Protein AF-A0A8J1J1Z3-F1 (afdb_monomer)

Radius of gyration: 20.82 Å; Cα contacts (8 Å, |Δi|>4): 151; chains: 1; bounding box: 50×27×68 Å

Secondary structure (DSSP, 8-state):
--TTS-HHHHHHHHHHHHHHHHHHHHTSS---HHHHHHHHHHHHHHHHHHHHHHHHHHHHHHHHHH-S----THHHHHHHHHHHHHHHHHHHHHHHHHHHHHHH---EEEEE-SSSTT--EEEEE-S-HHHHHHHHHHHHHHHHHHHHHHHHHHHHHHHHHHTT--

Organism: Xenopus tropicalis (NCBI:txid8364)

Nearest PDB structures (foldseek):
  9avl-assembly1_R  TM=9.120E-01  e=3.277E-11  Homo sapiens
  9asb-assembly1_R  TM=8.723E-01  e=1.586E-11  Homo sapiens
  9axf-assembly1_R  TM=8.781E-01  e=2.217E-11  Homo sapiens
  9ayf-assembly1_R  TM=9.102E-01  e=1.058E-10  Homo sapiens
  8szh-assembly1_A  TM=8.989E-01  e=1.250E-10  Homo sapiens

Mean predicted aligned error: 10.25 Å

Sequence (166 aa):
IVRANNRSLSFLLLVSIKLSFLSVFLFLGRPVDITCMLRIITFGITFSIAVSSLLAKTIMVCVAFKATKPGSSWRKWLGVKLSNSVVLFCSSIQIIICMTWLAISPPFQELDIHTSPGTIIIQCNEGSAIGFYSVIGYMGLLAAVSFVLAFLARSLPDSFNEAKYI

Foldseek 3Di:
DPPPDDPVLVVLLVVLVVLLVVLVVLVVDFDALVSLLCNLLSNLLSLQLNLLSLQLVLVLLVCVLPPPDPDDPVSVVCSVVSSVVSSCVSSVVLVVLSVVQCVPFQKGWDFDCPPDPPDTDIDIGRRDPVSSVVSVVSSVVSNVSSVVSVVVSVVSVVVVVVVVVD

InterPro domains:
  IPR000068 GPCR, family 3, extracellular calcium-sensing receptor-related [PTHR24061] (1-166)
  IPR004073 GPCR, family 3, vomeronasal receptor, type 2 [PR01535] (18-27)
  IPR004073 GPCR, family 3, vomeronasal receptor, type 2 [PR01535] (108-123)
  IPR004073 GPCR, family 3, vomeronasal receptor, type 2 [PR01535] (125-136)
  IPR017978 GPCR family 3, C-terminal [PF00003] (1-166)
  IPR017978 GPCR family 3, C-terminal [PS50259] (1-166)

pLDDT: mean 75.41, std 13.87, range [29.72, 94.56]

Structure (mmCIF, N/CA/C/O backbone):
data_AF-A0A8J1J1Z3-F1
#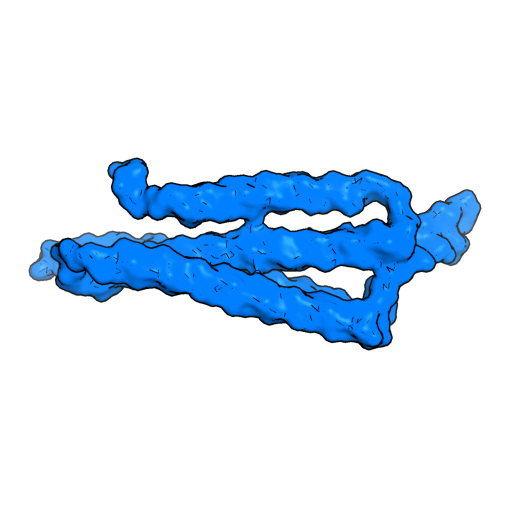
_entry.id   AF-A0A8J1J1Z3-F1
#
loop_
_atom_site.group_PDB
_atom_site.id
_atom_site.type_symbol
_atom_site.label_atom_id
_atom_site.label_alt_id
_atom_site.label_comp_id
_atom_site.label_asym_id
_atom_site.label_entity_id
_atom_site.label_seq_id
_atom_site.pdbx_PDB_ins_code
_atom_site.Cartn_x
_atom_site.Cartn_y
_atom_site.Cartn_z
_atom_site.occupancy
_atom_site.B_iso_or_equiv
_atom_site.auth_seq_id
_atom_site.auth_comp_id
_atom_site.auth_asym_id
_atom_site.auth_atom_id
_atom_site.pdbx_PDB_model_num
ATOM 1 N N . ILE A 1 1 ? -15.969 14.150 23.117 1.00 41.00 1 ILE A N 1
ATOM 2 C CA . ILE A 1 1 ? -15.695 13.384 21.870 1.00 41.00 1 ILE A CA 1
ATOM 3 C C . ILE A 1 1 ? -14.203 13.372 21.458 1.00 41.00 1 ILE A C 1
ATOM 5 O O . ILE A 1 1 ? -13.787 12.427 20.806 1.00 41.00 1 ILE A O 1
ATOM 9 N N . VAL A 1 2 ? -13.343 14.301 21.919 1.00 29.72 2 VAL A N 1
ATOM 10 C CA . VAL A 1 2 ? -11.908 14.373 21.514 1.00 29.72 2 VAL A CA 1
ATOM 11 C C . VAL A 1 2 ? -10.918 13.632 22.452 1.00 29.72 2 VAL A C 1
ATOM 13 O O . VAL A 1 2 ? -9.737 13.517 22.152 1.00 29.72 2 VAL A O 1
ATOM 16 N N . ARG A 1 3 ? -11.357 13.057 23.583 1.00 35.38 3 ARG A N 1
ATOM 17 C CA . ARG A 1 3 ? -10.440 12.576 24.648 1.00 35.38 3 ARG A CA 1
ATOM 18 C C . ARG A 1 3 ? -10.062 11.081 24.606 1.00 35.38 3 ARG A C 1
ATOM 20 O O . ARG A 1 3 ? -9.394 10.607 25.518 1.00 35.38 3 ARG A O 1
ATOM 27 N N . ALA A 1 4 ? -10.468 10.340 23.571 1.00 47.44 4 ALA A N 1
ATOM 28 C CA . ALA A 1 4 ? -10.304 8.878 23.498 1.00 47.44 4 ALA A CA 1
ATOM 29 C C . ALA A 1 4 ? -9.526 8.366 22.268 1.00 47.44 4 ALA A C 1
ATOM 31 O O . ALA A 1 4 ? -9.478 7.160 22.043 1.00 47.44 4 ALA A O 1
ATOM 32 N N . ASN A 1 5 ? -8.919 9.245 21.463 1.00 50.50 5 ASN A N 1
ATOM 33 C CA . ASN A 1 5 ? -8.173 8.816 20.279 1.00 50.50 5 ASN A CA 1
ATOM 34 C C . ASN A 1 5 ? -6.689 8.609 20.639 1.00 50.50 5 ASN A C 1
ATOM 36 O O . ASN A 1 5 ? -6.009 9.535 21.079 1.00 50.50 5 ASN A O 1
ATOM 40 N N . ASN A 1 6 ? -6.202 7.374 20.510 1.00 62.28 6 ASN A N 1
ATOM 41 C CA . ASN A 1 6 ? -4.845 6.968 20.885 1.00 62.28 6 ASN A CA 1
ATOM 42 C C . ASN A 1 6 ? -3.810 7.785 20.080 1.00 62.28 6 ASN A C 1
ATOM 44 O O . ASN A 1 6 ? -3.803 7.720 18.851 1.00 62.28 6 ASN A O 1
ATOM 48 N N . ARG A 1 7 ? -2.936 8.558 20.749 1.00 62.31 7 ARG A N 1
ATOM 49 C CA . ARG A 1 7 ? -1.987 9.508 20.115 1.00 62.31 7 ARG A CA 1
ATOM 50 C C . ARG A 1 7 ? -1.137 8.861 19.011 1.00 62.31 7 ARG A C 1
ATOM 52 O O . ARG A 1 7 ? -0.900 9.488 17.985 1.00 62.31 7 ARG A O 1
ATOM 59 N N . SER A 1 8 ? -0.751 7.599 19.201 1.00 58.72 8 SER A N 1
ATOM 60 C CA . SER A 1 8 ? 0.030 6.808 18.240 1.00 58.72 8 SER A CA 1
ATOM 61 C C . SER A 1 8 ? -0.728 6.511 16.937 1.00 58.72 8 SER A C 1
ATOM 63 O O . SER A 1 8 ? -0.153 6.644 15.862 1.00 58.72 8 SER A O 1
ATOM 65 N N . LEU A 1 9 ? -2.033 6.221 16.997 1.00 60.22 9 LEU A N 1
ATOM 66 C CA . LEU A 1 9 ? -2.842 5.976 15.795 1.00 60.22 9 LEU A CA 1
ATOM 67 C C . LEU A 1 9 ? -3.153 7.248 15.020 1.00 60.22 9 LEU A C 1
ATOM 69 O O . LEU A 1 9 ? -3.113 7.237 13.795 1.00 60.22 9 LEU A O 1
ATOM 73 N N . SER A 1 10 ? -3.459 8.344 15.718 1.00 68.50 10 SER A N 1
ATOM 74 C CA . SER A 1 10 ? -3.627 9.644 15.059 1.00 68.50 10 SER A CA 1
ATOM 75 C C . SER A 1 10 ? -2.349 10.052 14.334 1.00 68.50 10 SER A C 1
ATOM 77 O O . SER A 1 10 ? -2.415 10.561 13.221 1.00 68.50 10 SER A O 1
ATOM 79 N N . PHE A 1 11 ? -1.193 9.790 14.948 1.00 66.69 11 PHE A N 1
ATOM 80 C CA . PHE A 1 11 ? 0.103 10.045 14.338 1.00 66.69 11 PHE A CA 1
ATOM 81 C C . PHE A 1 11 ? 0.340 9.156 13.109 1.00 66.69 11 PHE A C 1
ATOM 83 O O . PHE A 1 11 ? 0.663 9.685 12.053 1.00 66.69 11 PHE A O 1
ATOM 90 N N . LEU A 1 12 ? 0.087 7.845 13.201 1.00 62.41 12 LEU A N 1
ATOM 91 C CA . LEU A 1 12 ? 0.182 6.917 12.063 1.00 62.41 12 LEU A CA 1
ATOM 92 C C . LEU A 1 12 ? -0.731 7.317 10.896 1.00 62.41 12 LEU A C 1
ATOM 94 O O . LEU A 1 12 ? -0.300 7.290 9.747 1.00 62.41 12 LEU A O 1
ATOM 98 N N . LEU A 1 13 ? -1.964 7.742 11.179 1.00 65.44 13 LEU A N 1
ATOM 99 C CA . LEU A 1 13 ? -2.899 8.249 10.171 1.00 65.44 13 LEU A CA 1
ATOM 100 C C . LEU A 1 13 ? -2.391 9.527 9.499 1.00 65.44 13 LEU A C 1
ATOM 102 O O . LEU A 1 13 ? -2.409 9.623 8.277 1.00 65.44 13 LEU A O 1
ATOM 106 N N . LEU A 1 14 ? -1.924 10.499 10.284 1.00 70.44 14 LEU A N 1
ATOM 107 C CA . LEU A 1 14 ? -1.377 11.751 9.755 1.00 70.44 14 LEU A CA 1
ATOM 108 C C . LEU A 1 14 ? -0.134 11.499 8.896 1.00 70.44 14 LEU A C 1
ATOM 110 O O . LEU A 1 14 ? -0.016 12.068 7.813 1.00 70.44 14 LEU A O 1
ATOM 114 N N . VAL A 1 15 ? 0.756 10.617 9.351 1.00 67.56 15 VAL A N 1
ATOM 115 C CA . VAL A 1 15 ? 1.945 10.187 8.606 1.00 67.56 15 VAL A CA 1
ATOM 116 C C . VAL A 1 15 ? 1.543 9.496 7.306 1.00 67.56 15 VAL A C 1
ATOM 118 O O . VAL A 1 15 ? 2.068 9.844 6.254 1.00 67.56 15 VAL A O 1
ATOM 121 N N . SER A 1 16 ? 0.554 8.603 7.350 1.00 65.69 16 SER A N 1
ATOM 122 C CA . SER A 1 16 ? 0.028 7.916 6.167 1.00 65.69 16 SER A CA 1
ATOM 123 C C . SER A 1 16 ? -0.539 8.893 5.136 1.00 65.69 16 SER A C 1
ATOM 125 O O . SER A 1 16 ? -0.193 8.808 3.966 1.00 65.69 16 SER A O 1
ATOM 127 N N . ILE A 1 17 ? -1.339 9.876 5.563 1.00 70.56 17 ILE A N 1
ATOM 128 C CA . ILE A 1 17 ? -1.899 10.909 4.675 1.00 70.56 17 ILE A CA 1
ATOM 129 C C . ILE A 1 17 ? -0.786 11.759 4.047 1.00 70.56 17 ILE A C 1
ATOM 131 O O . ILE A 1 17 ? -0.831 12.065 2.855 1.00 70.56 17 ILE A O 1
ATOM 135 N N . LYS A 1 18 ? 0.231 12.137 4.831 1.00 72.31 18 LYS A N 1
ATOM 136 C CA . LYS A 1 18 ? 1.386 12.891 4.324 1.00 72.31 18 LYS A CA 1
ATOM 137 C C . LYS A 1 18 ? 2.198 12.078 3.315 1.00 72.31 18 LYS A C 1
ATOM 139 O O . LYS A 1 18 ? 2.569 12.626 2.282 1.00 72.31 18 LYS A O 1
ATOM 144 N N . LEU A 1 19 ? 2.422 10.791 3.577 1.00 65.81 19 LEU A N 1
ATOM 145 C CA . LEU A 1 19 ? 3.090 9.874 2.651 1.00 65.81 19 LEU A CA 1
ATOM 146 C C . LEU A 1 19 ? 2.266 9.656 1.376 1.00 65.81 19 LEU A C 1
ATOM 148 O O . LEU A 1 19 ? 2.835 9.690 0.291 1.00 65.81 19 LEU A O 1
ATOM 152 N N . SER A 1 20 ? 0.939 9.513 1.470 1.00 70.38 20 SER A N 1
ATOM 153 C CA . SER A 1 20 ? 0.057 9.444 0.296 1.00 70.38 20 SER A CA 1
ATOM 154 C C . SER A 1 20 ? 0.193 10.692 -0.574 1.00 70.38 20 SER A C 1
ATOM 156 O O . SER A 1 20 ? 0.337 10.575 -1.787 1.00 70.38 20 SER A O 1
ATOM 158 N N . PHE A 1 21 ? 0.226 11.881 0.032 1.00 73.06 21 PHE A N 1
ATOM 159 C CA . PHE A 1 21 ? 0.444 13.124 -0.708 1.00 73.06 21 PHE A CA 1
ATOM 160 C C . PHE A 1 21 ? 1.840 13.174 -1.348 1.00 73.06 21 PHE A C 1
ATOM 162 O O . PHE A 1 21 ? 1.977 13.543 -2.510 1.00 73.06 21 PHE A O 1
ATOM 169 N N . LEU A 1 22 ? 2.871 12.732 -0.621 1.00 68.31 22 LEU A N 1
ATOM 170 C CA . LEU A 1 22 ? 4.243 12.660 -1.123 1.00 68.31 22 LEU A CA 1
ATOM 171 C C . LEU A 1 22 ? 4.396 11.643 -2.269 1.00 68.31 22 LEU A C 1
ATOM 173 O O . LEU A 1 22 ? 5.182 11.865 -3.184 1.00 68.31 22 LEU A O 1
ATOM 177 N N . SER A 1 23 ? 3.611 10.562 -2.262 1.00 67.25 23 SER A N 1
ATOM 178 C CA . SER A 1 23 ? 3.650 9.527 -3.302 1.00 67.25 23 SER A CA 1
ATOM 179 C C . SER A 1 23 ? 3.263 10.060 -4.684 1.00 67.25 23 SER A C 1
ATOM 181 O O . SER A 1 23 ? 3.829 9.617 -5.677 1.00 67.25 23 SER A O 1
ATOM 183 N N . VAL A 1 24 ? 2.397 11.081 -4.758 1.00 72.25 24 VAL A N 1
ATOM 184 C CA . VAL A 1 24 ? 2.036 11.752 -6.019 1.00 72.25 24 VAL A CA 1
ATOM 185 C C . VAL A 1 24 ? 3.254 12.442 -6.643 1.00 72.25 24 VAL A C 1
ATOM 187 O O . VAL A 1 24 ? 3.415 12.425 -7.861 1.00 72.25 24 VAL A O 1
ATOM 190 N N . PHE A 1 25 ? 4.166 12.979 -5.826 1.00 69.00 25 PHE A N 1
ATOM 191 C CA . PHE A 1 25 ? 5.398 13.602 -6.321 1.00 69.00 25 PHE A CA 1
ATOM 192 C C . PHE A 1 25 ? 6.366 12.600 -6.945 1.00 69.00 25 PHE A C 1
ATOM 194 O O . PHE A 1 25 ? 7.115 12.977 -7.839 1.00 69.00 25 PHE A O 1
ATOM 201 N N . LEU A 1 26 ? 6.322 11.320 -6.560 1.00 64.88 26 LEU A N 1
ATOM 202 C CA . LEU A 1 26 ? 7.152 10.297 -7.205 1.00 64.88 26 LEU A CA 1
ATOM 203 C C . LEU A 1 26 ? 6.750 10.071 -8.665 1.00 64.88 26 LEU A C 1
ATOM 205 O O . LEU A 1 26 ? 7.608 9.703 -9.465 1.00 64.88 26 LEU A O 1
ATOM 209 N N . PHE A 1 27 ? 5.491 10.336 -9.030 1.00 65.44 27 PHE A N 1
ATOM 210 C CA . PHE A 1 27 ? 5.003 10.276 -10.411 1.00 65.44 27 PHE A CA 1
ATOM 211 C C . PHE A 1 27 ? 5.413 11.499 -11.257 1.00 65.44 27 PHE A C 1
ATOM 213 O O . PHE A 1 27 ? 5.401 11.421 -12.485 1.00 65.44 27 PHE A O 1
ATOM 220 N N . LEU A 1 28 ? 5.836 12.600 -10.627 1.00 66.31 28 LEU A N 1
ATOM 221 C CA . LEU A 1 28 ? 6.281 13.834 -11.282 1.00 66.31 28 LEU A CA 1
ATOM 222 C C . LEU A 1 28 ? 7.794 13.769 -11.567 1.00 66.31 28 LEU A C 1
ATOM 224 O O . LEU A 1 28 ? 8.619 14.094 -10.720 1.00 66.31 28 LEU A O 1
ATOM 228 N N . GLY A 1 29 ? 8.180 13.322 -12.765 1.00 70.06 29 GLY A N 1
ATOM 229 C CA . GLY A 1 29 ? 9.585 13.274 -13.202 1.00 70.06 29 GLY A CA 1
ATOM 230 C C . GLY A 1 29 ? 9.812 12.373 -14.418 1.00 70.06 29 GLY A C 1
ATOM 231 O O . GLY A 1 29 ? 8.916 11.603 -14.777 1.00 70.06 29 GLY A O 1
ATOM 232 N N . ARG A 1 30 ? 11.000 12.451 -15.045 1.00 73.06 30 ARG A N 1
ATOM 233 C CA . ARG A 1 30 ? 11.363 11.542 -16.149 1.00 73.06 30 ARG A CA 1
ATOM 234 C C . ARG A 1 30 ? 11.461 10.098 -15.632 1.00 73.06 30 ARG A C 1
ATOM 236 O O . ARG A 1 30 ? 12.174 9.880 -14.652 1.00 73.06 30 ARG A O 1
ATOM 243 N N . PRO A 1 31 ? 10.788 9.133 -16.278 1.00 74.81 31 PRO A N 1
ATOM 244 C CA . PRO A 1 31 ? 10.905 7.728 -15.921 1.00 74.81 31 PRO A CA 1
ATOM 245 C C . PRO A 1 31 ? 12.282 7.192 -16.330 1.00 74.81 31 PRO A C 1
ATOM 247 O O . PRO A 1 31 ? 12.638 7.193 -17.503 1.00 74.81 31 PRO A O 1
ATOM 250 N N . VAL A 1 32 ? 13.042 6.769 -15.326 1.00 76.69 32 VAL A N 1
ATOM 251 C CA . VAL A 1 32 ? 14.242 5.921 -15.404 1.00 76.69 32 VAL A CA 1
ATOM 252 C C . VAL A 1 32 ? 13.984 4.598 -14.681 1.00 76.69 32 VAL A C 1
ATOM 254 O O . VAL A 1 32 ? 13.138 4.573 -13.783 1.00 76.69 32 VAL A O 1
ATOM 257 N N . ASP A 1 33 ? 14.724 3.531 -14.990 1.00 74.31 33 ASP A N 1
ATOM 258 C CA . ASP A 1 33 ? 14.514 2.178 -14.427 1.00 74.31 33 ASP A CA 1
ATOM 259 C C . ASP A 1 33 ? 14.284 2.177 -12.906 1.00 74.31 33 ASP A C 1
ATOM 261 O O . ASP A 1 33 ? 13.293 1.652 -12.396 1.00 74.31 33 ASP A O 1
ATOM 265 N N . ILE A 1 34 ? 15.149 2.876 -12.166 1.00 75.94 34 ILE A N 1
ATOM 266 C CA . ILE A 1 34 ? 15.070 2.976 -10.702 1.00 75.94 34 ILE A CA 1
ATOM 267 C C . ILE A 1 34 ? 13.779 3.683 -10.262 1.00 75.94 34 ILE A C 1
ATOM 269 O O . ILE A 1 34 ? 13.122 3.264 -9.309 1.00 75.94 34 ILE A O 1
ATOM 273 N N . THR A 1 35 ? 13.377 4.751 -10.955 1.00 78.88 35 THR A N 1
ATOM 274 C CA . THR A 1 35 ? 12.134 5.468 -10.629 1.00 78.88 35 THR A CA 1
ATOM 275 C C . THR A 1 35 ? 10.891 4.659 -10.984 1.00 78.88 35 THR A C 1
ATOM 277 O O . THR A 1 35 ? 9.900 4.762 -10.264 1.00 78.88 35 THR A O 1
ATOM 280 N N . CYS A 1 36 ? 10.941 3.820 -12.025 1.00 80.50 36 CYS A N 1
ATOM 281 C CA . CYS A 1 36 ? 9.855 2.907 -12.378 1.00 80.50 36 CYS A CA 1
ATOM 282 C C . CYS A 1 36 ? 9.593 1.904 -11.250 1.00 80.50 36 CYS A C 1
ATOM 284 O O . CYS A 1 36 ? 8.450 1.755 -10.812 1.00 80.50 36 CYS A O 1
ATOM 286 N N . MET A 1 37 ? 10.656 1.309 -10.698 1.00 79.44 37 MET A N 1
ATOM 287 C CA . MET A 1 37 ? 10.555 0.428 -9.530 1.00 79.44 37 MET A CA 1
ATOM 288 C C . MET A 1 37 ? 10.041 1.180 -8.297 1.00 79.44 37 MET A C 1
ATOM 290 O O . MET A 1 37 ? 9.059 0.775 -7.671 1.00 79.44 37 MET A O 1
ATOM 294 N N . LEU A 1 38 ? 10.669 2.310 -7.955 1.00 78.88 38 LEU A N 1
ATOM 295 C CA . LEU A 1 38 ? 10.352 3.045 -6.729 1.00 78.88 38 LEU A CA 1
ATOM 296 C C . LEU A 1 38 ? 8.918 3.580 -6.703 1.00 78.88 38 LEU A C 1
ATOM 298 O O . LEU A 1 38 ? 8.308 3.570 -5.634 1.00 78.88 38 LEU A O 1
ATOM 302 N N . ARG A 1 39 ? 8.364 4.022 -7.838 1.00 80.88 39 ARG A N 1
ATOM 303 C CA . ARG A 1 39 ? 6.995 4.562 -7.916 1.00 80.88 39 ARG A CA 1
ATOM 304 C C . ARG A 1 39 ? 5.963 3.559 -7.420 1.00 80.88 39 ARG A C 1
ATOM 306 O O . ARG A 1 39 ? 5.211 3.859 -6.494 1.00 80.88 39 ARG A O 1
ATOM 313 N N . ILE A 1 40 ? 5.953 2.366 -8.008 1.00 76.69 40 ILE A N 1
ATOM 314 C CA . ILE A 1 40 ? 4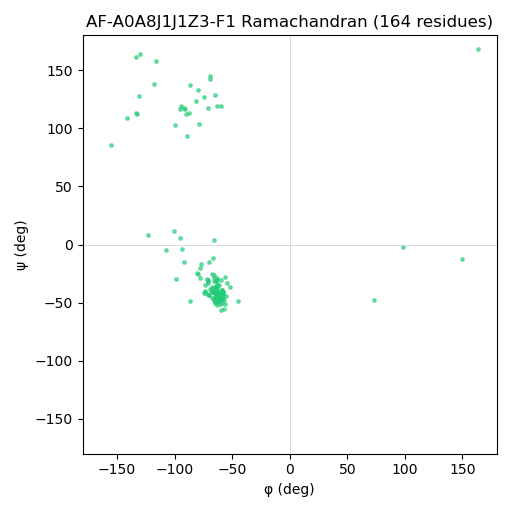.905 1.374 -7.756 1.00 76.69 40 ILE A CA 1
ATOM 315 C C . ILE A 1 40 ? 5.074 0.746 -6.369 1.00 76.69 40 ILE A C 1
ATOM 317 O O . ILE A 1 40 ? 4.096 0.619 -5.629 1.00 76.69 40 ILE A O 1
ATOM 321 N N . ILE A 1 41 ? 6.312 0.441 -5.968 1.00 83.38 41 ILE A N 1
ATOM 322 C CA . ILE A 1 41 ? 6.604 -0.106 -4.636 1.00 83.38 41 ILE A CA 1
ATOM 323 C C . ILE A 1 41 ? 6.216 0.898 -3.549 1.00 83.38 41 ILE A C 1
ATOM 325 O O . ILE A 1 41 ? 5.516 0.548 -2.598 1.00 83.38 41 ILE A O 1
ATOM 329 N N . THR A 1 42 ? 6.647 2.156 -3.685 1.00 84.69 42 THR A N 1
ATOM 330 C CA . THR A 1 42 ? 6.392 3.177 -2.661 1.00 84.69 42 THR A CA 1
ATOM 331 C C . THR A 1 42 ? 4.907 3.480 -2.554 1.00 84.69 42 THR A C 1
ATOM 333 O O . THR A 1 42 ? 4.394 3.604 -1.440 1.00 84.69 42 THR A O 1
ATOM 336 N N . PHE A 1 43 ? 4.205 3.554 -3.687 1.00 83.62 43 PHE A N 1
ATOM 337 C CA . PHE A 1 43 ? 2.759 3.730 -3.709 1.00 83.62 43 PHE A CA 1
ATOM 338 C C . PHE A 1 43 ? 2.044 2.566 -3.013 1.00 83.62 43 PHE A C 1
ATOM 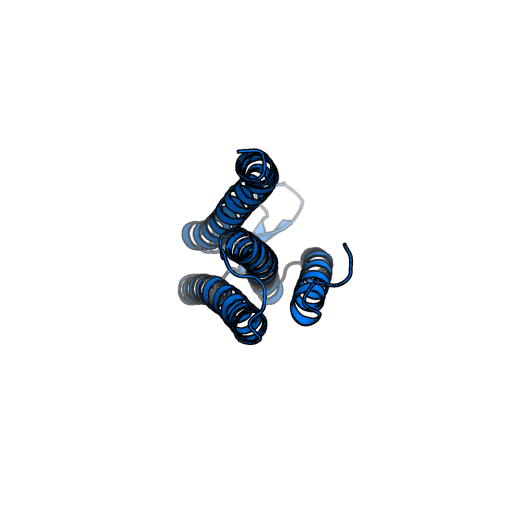340 O O . PHE A 1 43 ? 1.275 2.802 -2.080 1.00 83.62 43 PHE A O 1
ATOM 347 N N . GLY A 1 44 ? 2.360 1.321 -3.385 1.00 86.06 44 GLY A N 1
ATOM 348 C CA . GLY A 1 44 ? 1.742 0.129 -2.803 1.00 86.06 44 GLY A CA 1
ATOM 349 C C . GLY A 1 44 ? 1.971 0.005 -1.297 1.00 86.06 44 GLY A C 1
ATOM 350 O O . GLY A 1 44 ? 1.025 -0.188 -0.532 1.00 86.06 44 GLY A O 1
ATOM 351 N N . ILE A 1 45 ? 3.212 0.186 -0.838 1.00 86.75 45 ILE A N 1
ATOM 352 C CA . ILE A 1 45 ? 3.556 0.111 0.590 1.00 86.75 45 ILE A CA 1
ATOM 353 C C . ILE A 1 45 ? 2.876 1.236 1.375 1.00 86.75 45 ILE A C 1
ATOM 355 O O . ILE A 1 45 ? 2.272 0.983 2.419 1.00 86.75 45 ILE A O 1
ATOM 359 N N . THR A 1 46 ? 2.932 2.471 0.871 1.00 85.75 46 THR A N 1
ATOM 360 C CA . THR A 1 46 ? 2.303 3.628 1.524 1.00 85.75 46 THR A CA 1
ATOM 361 C C . THR A 1 46 ? 0.799 3.437 1.654 1.00 85.75 46 THR A C 1
ATOM 363 O O . THR A 1 46 ? 0.237 3.645 2.731 1.00 85.75 46 THR A O 1
ATOM 366 N N . PHE A 1 47 ? 0.146 3.012 0.572 1.00 84.88 47 PHE A N 1
ATOM 367 C CA . PHE A 1 47 ? -1.284 2.742 0.564 1.00 84.88 47 PHE A CA 1
ATOM 368 C C . PHE A 1 47 ? -1.645 1.620 1.541 1.00 84.88 47 PHE A C 1
ATOM 370 O O . PHE A 1 47 ? -2.562 1.783 2.346 1.00 84.88 47 PHE A O 1
ATOM 377 N N . SER A 1 48 ? -0.890 0.517 1.542 1.00 89.38 48 SER A N 1
ATOM 378 C CA . SER A 1 48 ? -1.102 -0.588 2.478 1.00 89.38 48 SER A CA 1
ATOM 379 C C . SER A 1 48 ? -0.982 -0.129 3.933 1.00 89.38 48 SER A C 1
ATOM 381 O O . SER A 1 48 ? -1.870 -0.425 4.732 1.00 89.38 48 SER A O 1
ATOM 383 N N . ILE A 1 49 ? 0.052 0.641 4.295 1.00 85.81 49 ILE A N 1
ATOM 384 C CA . ILE A 1 49 ? 0.216 1.183 5.658 1.00 85.81 49 ILE A CA 1
ATOM 385 C C . ILE A 1 49 ? -0.966 2.090 6.026 1.00 85.81 49 ILE A C 1
ATOM 387 O O . ILE A 1 49 ? -1.520 1.968 7.126 1.00 85.81 49 ILE A O 1
ATOM 391 N N . ALA A 1 50 ? -1.379 2.966 5.107 1.00 84.88 50 ALA A N 1
ATOM 392 C CA . ALA A 1 50 ? -2.497 3.8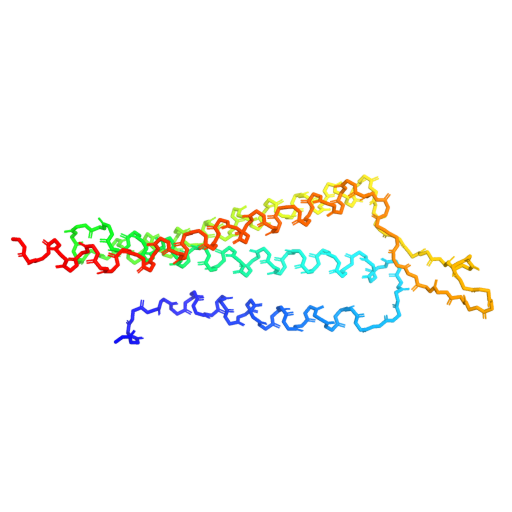78 5.309 1.00 84.88 50 ALA A CA 1
ATOM 393 C C . ALA A 1 50 ? -3.799 3.118 5.581 1.00 84.88 50 ALA A C 1
ATOM 395 O O . ALA A 1 50 ? -4.415 3.289 6.637 1.00 84.88 50 ALA A O 1
ATOM 396 N N . VAL A 1 51 ? -4.192 2.232 4.667 1.00 85.88 51 VAL A N 1
ATOM 397 C CA . VAL A 1 51 ? -5.449 1.482 4.760 1.00 85.88 51 VAL A CA 1
ATOM 398 C C . VAL A 1 51 ? -5.440 0.534 5.955 1.00 85.88 51 VAL A C 1
ATOM 400 O O . VAL A 1 51 ? -6.419 0.488 6.696 1.00 85.88 51 VAL A O 1
ATOM 403 N N . SER A 1 52 ? -4.320 -0.132 6.238 1.00 87.69 52 SER A N 1
ATOM 404 C CA . SER A 1 52 ? -4.193 -0.995 7.421 1.00 87.69 52 SER A CA 1
ATOM 405 C C . SER A 1 52 ? -4.321 -0.211 8.730 1.00 87.69 52 SER A C 1
ATOM 407 O O . SER A 1 52 ? -4.889 -0.710 9.702 1.00 87.69 52 SER A O 1
ATOM 409 N N . SER A 1 53 ? -3.845 1.039 8.764 1.00 83.81 53 SER A N 1
ATOM 410 C CA . SER A 1 53 ? -4.011 1.929 9.921 1.00 83.81 53 SER A CA 1
ATOM 411 C C . SER A 1 53 ? -5.472 2.349 10.114 1.00 83.81 53 SER A C 1
ATOM 413 O O . SER A 1 53 ? -5.959 2.386 11.249 1.00 83.81 53 SER A O 1
ATOM 415 N N . LEU A 1 54 ? -6.199 2.626 9.021 1.00 82.50 54 LEU A N 1
ATOM 416 C CA . LEU A 1 54 ? -7.649 2.853 9.071 1.00 82.50 54 LEU A CA 1
ATOM 417 C C . LEU A 1 54 ? -8.384 1.603 9.566 1.00 82.50 54 LEU A C 1
ATOM 419 O O . LEU A 1 54 ? -9.203 1.698 10.479 1.00 82.50 54 LEU A O 1
ATOM 423 N N . LEU A 1 55 ? -8.056 0.440 9.006 1.00 84.94 55 LEU A N 1
ATOM 424 C CA . LEU A 1 55 ? -8.639 -0.849 9.360 1.00 84.94 55 LEU A CA 1
ATOM 425 C C . LEU A 1 55 ? -8.474 -1.146 10.853 1.00 84.94 55 LEU A C 1
ATOM 427 O O . LEU A 1 55 ? -9.451 -1.413 11.553 1.00 84.94 55 LEU A O 1
ATOM 431 N N . ALA A 1 56 ? -7.249 -1.022 11.363 1.00 85.50 56 ALA A N 1
ATOM 432 C CA . ALA A 1 56 ? -6.931 -1.210 12.771 1.00 85.50 56 ALA A CA 1
ATOM 433 C C . ALA A 1 56 ? -7.736 -0.269 13.682 1.00 85.50 56 ALA A C 1
ATOM 435 O O . ALA A 1 56 ? -8.255 -0.693 14.720 1.00 85.50 56 ALA A O 1
ATOM 436 N N . LYS A 1 57 ? -7.901 0.998 13.279 1.00 79.38 57 LYS A N 1
ATOM 437 C CA . LYS A 1 57 ? -8.734 1.963 14.005 1.00 79.38 57 LYS A CA 1
ATOM 438 C C . LYS A 1 57 ? -10.196 1.526 14.047 1.00 79.38 57 LYS A C 1
ATOM 440 O O . LYS A 1 57 ? -10.799 1.559 15.119 1.00 79.38 57 LYS A O 1
ATOM 445 N N . THR A 1 58 ? -10.753 1.098 12.920 1.00 79.94 58 THR A N 1
ATOM 446 C CA . THR A 1 58 ? -12.140 0.623 12.835 1.00 79.94 58 THR A CA 1
ATOM 447 C C . THR A 1 58 ? -12.357 -0.624 13.690 1.00 79.94 58 THR A C 1
ATOM 449 O O . THR A 1 58 ? -13.310 -0.671 14.464 1.00 79.94 58 THR A O 1
ATOM 452 N N . ILE A 1 59 ? -11.433 -1.590 13.649 1.00 81.62 59 ILE A N 1
ATOM 453 C CA . ILE A 1 59 ? -11.478 -2.795 14.493 1.00 81.62 59 ILE A CA 1
ATOM 454 C C . ILE A 1 59 ? -11.469 -2.420 15.976 1.00 81.62 59 ILE A C 1
ATOM 456 O O . ILE A 1 59 ? -12.301 -2.915 16.733 1.00 81.62 59 ILE A O 1
ATOM 460 N N . MET A 1 60 ? -10.578 -1.521 16.406 1.00 77.38 60 MET A N 1
ATOM 461 C CA . MET A 1 60 ? -10.558 -1.056 17.797 1.00 77.38 60 MET A CA 1
ATOM 462 C C . MET A 1 60 ? -11.883 -0.417 18.219 1.00 77.38 60 MET A C 1
ATOM 464 O O . MET A 1 60 ? -12.316 -0.625 19.350 1.00 77.38 60 MET A O 1
ATOM 468 N N . VAL A 1 61 ? -12.519 0.360 17.338 1.00 73.94 61 VAL A N 1
ATOM 469 C CA . VAL A 1 61 ? -13.824 0.978 17.604 1.00 73.94 61 VAL A CA 1
ATOM 470 C C . VAL A 1 61 ? -14.905 -0.098 17.739 1.00 73.94 61 VAL A C 1
ATOM 472 O O . VAL A 1 61 ? -15.627 -0.102 18.734 1.00 73.94 61 VAL A O 1
ATOM 475 N N . CYS A 1 62 ? -14.959 -1.070 16.827 1.00 74.00 62 CYS A N 1
ATOM 476 C CA . CYS A 1 62 ? -15.891 -2.199 16.911 1.00 74.00 62 CYS A CA 1
ATOM 477 C C . CYS A 1 62 ? -15.691 -3.026 18.193 1.00 74.00 62 CYS A C 1
ATOM 479 O O . CYS A 1 62 ? -16.656 -3.322 18.896 1.00 74.00 62 CYS A O 1
ATOM 481 N N . VAL A 1 63 ? -14.443 -3.358 18.543 1.00 74.00 63 VAL A N 1
ATOM 482 C CA . VAL A 1 63 ? -14.105 -4.066 19.792 1.00 74.00 63 VAL A CA 1
ATOM 483 C C . VAL A 1 63 ? -14.481 -3.225 21.008 1.00 74.00 63 VAL A C 1
ATOM 485 O O . VAL A 1 63 ? -14.952 -3.761 22.012 1.00 74.00 63 VAL A O 1
ATOM 488 N N . ALA A 1 64 ? -14.310 -1.904 20.936 1.00 71.56 64 ALA A N 1
ATOM 489 C CA . ALA A 1 64 ? -14.713 -1.023 22.012 1.00 71.56 64 ALA A CA 1
ATOM 490 C C . ALA A 1 64 ? -16.234 -1.072 22.235 1.00 71.56 64 ALA A C 1
ATOM 492 O O . ALA A 1 64 ? -16.658 -1.209 23.380 1.00 71.56 64 ALA A O 1
ATOM 493 N N . PHE A 1 65 ? -17.041 -1.032 21.180 1.00 67.44 65 PHE A N 1
ATOM 494 C CA . PHE A 1 65 ? -18.496 -1.122 21.310 1.00 67.44 65 PHE A CA 1
ATOM 495 C C . PHE A 1 65 ? -18.979 -2.508 21.754 1.00 67.44 65 PHE A C 1
ATOM 497 O O . PHE A 1 65 ? -19.877 -2.601 22.582 1.00 67.44 65 PHE A O 1
ATOM 504 N N . LYS A 1 66 ? -18.356 -3.590 21.271 1.00 65.38 66 LYS A N 1
ATOM 505 C CA . LYS A 1 66 ? -18.781 -4.967 21.580 1.00 65.38 66 LYS A CA 1
ATOM 506 C C . LYS A 1 66 ? -18.356 -5.453 22.975 1.00 65.38 66 LYS A C 1
ATOM 508 O O . LYS A 1 66 ? -18.920 -6.415 23.487 1.00 65.38 66 LYS A O 1
ATOM 513 N N . ALA A 1 67 ? -17.354 -4.827 23.597 1.00 61.88 67 ALA A N 1
ATOM 514 C CA . ALA A 1 67 ? -16.883 -5.207 24.928 1.00 61.88 67 ALA A CA 1
ATOM 515 C C . ALA A 1 67 ? -17.812 -4.665 26.032 1.00 61.88 67 ALA A C 1
ATOM 517 O O . ALA A 1 67 ? -17.740 -3.497 26.410 1.00 61.88 67 ALA A O 1
ATOM 518 N N . THR A 1 68 ? -18.626 -5.551 26.601 1.00 49.69 68 THR A N 1
ATOM 519 C CA . THR A 1 68 ? -19.704 -5.316 27.582 1.00 49.69 68 THR A CA 1
ATOM 520 C C . THR A 1 68 ? -19.268 -4.808 28.970 1.00 49.69 68 THR A C 1
ATOM 522 O O . THR A 1 68 ? -20.110 -4.663 29.850 1.00 49.69 68 THR A O 1
ATOM 525 N N . LYS A 1 69 ? -17.978 -4.520 29.217 1.00 49.84 69 LYS A N 1
ATOM 526 C CA . LYS A 1 69 ? -17.502 -3.960 30.500 1.00 49.84 69 LYS A CA 1
ATOM 527 C C . LYS A 1 69 ? -16.541 -2.775 30.305 1.00 49.84 69 LYS A C 1
ATOM 529 O O . LYS A 1 69 ? -15.417 -2.972 29.831 1.00 49.84 69 LYS A O 1
ATOM 534 N N . PRO A 1 70 ? -16.927 -1.545 30.694 1.00 48.50 70 PRO A N 1
ATOM 535 C CA . PRO A 1 70 ? -16.042 -0.387 30.650 1.00 48.50 70 PRO A CA 1
ATOM 536 C C . PRO A 1 70 ? -15.128 -0.383 31.890 1.00 48.50 70 PRO A C 1
ATOM 538 O O . PRO A 1 70 ? -15.628 -0.390 33.007 1.00 48.50 70 PRO A O 1
ATOM 541 N N . GLY A 1 71 ? -13.794 -0.358 31.726 1.00 56.59 71 GLY A N 1
ATOM 542 C CA . GLY A 1 71 ? -12.912 0.056 32.837 1.00 56.59 71 GLY A CA 1
ATOM 543 C C . GLY A 1 71 ? -11.494 -0.518 32.962 1.00 56.59 71 GLY A C 1
ATOM 544 O O . GLY A 1 71 ? -10.722 0.035 33.737 1.00 56.59 71 GLY A O 1
ATOM 545 N N . SER A 1 72 ? -11.083 -1.571 32.243 1.00 60.59 72 SER A N 1
ATOM 546 C CA . SER A 1 72 ? -9.761 -2.183 32.500 1.00 60.59 72 SER A CA 1
ATOM 547 C C . SER A 1 72 ? -8.603 -1.527 31.725 1.00 60.59 72 SER A C 1
ATOM 549 O O . SER A 1 72 ? -8.698 -1.259 30.523 1.00 60.59 72 SER A O 1
ATOM 551 N N . SER A 1 73 ? -7.463 -1.313 32.398 1.00 59.06 73 SER A N 1
ATOM 552 C CA . SER A 1 73 ? -6.196 -0.848 31.791 1.00 59.06 73 SER A CA 1
ATOM 553 C C . SER A 1 73 ? -5.715 -1.764 30.654 1.00 59.06 73 SER A C 1
ATOM 555 O O . SER A 1 73 ? -5.123 -1.300 29.675 1.00 59.06 73 SER A O 1
ATOM 557 N N . TRP A 1 74 ? -6.082 -3.045 30.731 1.00 57.81 74 TRP A N 1
ATOM 558 C CA . TRP A 1 74 ? -5.872 -4.068 29.712 1.00 57.81 74 TRP A CA 1
ATOM 559 C C . TRP A 1 74 ? -6.431 -3.679 28.342 1.00 57.81 74 TRP A C 1
ATOM 561 O O . TRP A 1 74 ? -5.811 -3.996 27.336 1.00 57.81 74 TRP A O 1
ATOM 571 N N . ARG A 1 75 ? -7.534 -2.921 28.266 1.00 61.22 75 ARG A N 1
ATOM 572 C CA . ARG A 1 75 ? -8.161 -2.520 26.992 1.00 61.22 75 ARG A CA 1
ATOM 573 C C . ARG A 1 75 ? -7.342 -1.486 26.211 1.00 61.22 75 ARG A C 1
ATOM 575 O O . ARG A 1 75 ? -7.348 -1.512 24.983 1.00 61.22 75 ARG A O 1
ATOM 582 N N . LYS A 1 76 ? -6.590 -0.609 26.894 1.00 61.09 76 LYS A N 1
ATOM 583 C CA . LYS A 1 76 ? -5.643 0.313 26.232 1.00 61.09 76 LYS A CA 1
ATOM 584 C C . LYS A 1 76 ? -4.426 -0.433 25.693 1.00 61.09 76 LYS A C 1
ATOM 586 O O . LYS A 1 76 ? -4.003 -0.165 24.571 1.00 61.09 76 LYS A O 1
ATOM 591 N N . TRP A 1 77 ? -3.892 -1.369 26.476 1.00 61.91 77 TRP A N 1
ATOM 592 C CA . TRP A 1 77 ? -2.716 -2.148 26.090 1.00 61.91 77 TRP A CA 1
ATOM 593 C C . TRP A 1 77 ? -3.029 -3.140 24.960 1.00 61.91 77 TRP A C 1
ATOM 595 O O . TRP A 1 77 ? -2.306 -3.170 23.963 1.00 61.91 77 TRP A O 1
ATOM 605 N N . LEU A 1 78 ? -4.165 -3.851 25.040 1.00 65.62 78 LEU A N 1
ATOM 606 C CA . LEU A 1 78 ? -4.677 -4.678 23.940 1.00 65.62 78 LEU A CA 1
ATOM 607 C C . LEU A 1 78 ? -4.913 -3.845 22.676 1.00 65.62 78 LEU A C 1
ATOM 609 O O . LEU A 1 78 ? -4.548 -4.288 21.595 1.00 65.62 78 LEU A O 1
ATOM 613 N N . GLY A 1 79 ? -5.481 -2.640 22.799 1.00 67.19 79 GLY A N 1
ATOM 614 C CA . GLY A 1 79 ? -5.782 -1.784 21.648 1.00 67.19 79 GLY A CA 1
ATOM 615 C C . GLY A 1 79 ? -4.539 -1.369 20.854 1.00 67.19 79 GLY A C 1
ATOM 616 O O . GLY A 1 79 ? -4.521 -1.495 19.632 1.00 67.19 79 GLY A O 1
ATOM 617 N N . VAL A 1 80 ? -3.472 -0.929 21.534 1.00 70.38 80 VAL A N 1
ATOM 618 C CA . VAL A 1 80 ? -2.217 -0.528 20.864 1.00 70.38 80 VAL A CA 1
ATOM 619 C C . VAL A 1 80 ? -1.529 -1.731 20.220 1.00 70.38 80 VAL A C 1
ATOM 621 O O . VAL A 1 80 ? -1.120 -1.657 19.061 1.00 70.38 80 VAL A O 1
ATOM 624 N N . LYS A 1 81 ? -1.430 -2.852 20.945 1.00 79.12 81 LYS A N 1
ATOM 625 C CA . LYS A 1 81 ? -0.742 -4.051 20.453 1.00 79.12 81 LYS A CA 1
ATOM 626 C C . LYS A 1 81 ? -1.483 -4.683 19.272 1.00 79.12 81 LYS A C 1
ATOM 628 O O . LYS A 1 81 ? -0.846 -5.049 18.288 1.00 79.12 81 LYS A O 1
ATOM 633 N N . LEU A 1 82 ? -2.816 -4.734 19.331 1.00 79.50 82 LEU A N 1
ATOM 634 C CA . LEU A 1 82 ? -3.658 -5.223 18.239 1.00 79.50 82 LEU A CA 1
ATOM 635 C C . LEU A 1 82 ? -3.536 -4.329 17.002 1.00 79.50 82 LEU A C 1
ATOM 637 O O . LEU A 1 82 ? -3.333 -4.839 15.906 1.00 79.50 82 LEU A O 1
ATOM 641 N N . SER A 1 83 ? -3.590 -3.004 17.173 1.00 80.38 83 SER A N 1
ATOM 642 C CA . SER A 1 83 ? -3.462 -2.072 16.050 1.00 80.38 83 SER A CA 1
ATOM 643 C C . SER A 1 83 ? -2.116 -2.204 15.342 1.00 80.38 83 SER A C 1
ATOM 645 O O . SER A 1 83 ? -2.084 -2.315 14.119 1.00 80.38 83 SER A O 1
ATOM 647 N N . ASN A 1 84 ? -1.011 -2.222 16.092 1.00 83.56 84 ASN A N 1
ATOM 648 C CA . ASN A 1 84 ? 0.314 -2.407 15.498 1.00 83.56 84 ASN A CA 1
ATOM 649 C C . ASN A 1 84 ? 0.441 -3.773 14.820 1.00 83.56 84 ASN A C 1
ATOM 651 O O . ASN A 1 84 ? 1.016 -3.856 13.740 1.00 83.56 84 ASN A O 1
ATOM 655 N N . SER A 1 85 ? -0.118 -4.828 15.418 1.00 86.88 85 SER A N 1
ATOM 656 C CA . SER A 1 85 ? -0.098 -6.167 14.826 1.00 86.88 85 SER A CA 1
ATOM 657 C C . SER A 1 85 ? -0.828 -6.212 13.483 1.00 86.88 85 SER A C 1
ATOM 659 O O . SER A 1 85 ? -0.310 -6.805 12.543 1.00 86.88 85 SER A O 1
ATOM 661 N N . VAL A 1 86 ? -1.999 -5.572 13.376 1.00 87.88 86 VAL A N 1
ATOM 662 C CA . VAL A 1 86 ? -2.771 -5.507 12.122 1.00 87.88 86 VAL A CA 1
ATOM 663 C C . VAL A 1 86 ? -1.993 -4.745 11.052 1.00 87.88 86 VAL A C 1
ATOM 665 O O . VAL A 1 86 ? -1.841 -5.241 9.940 1.00 87.88 86 VAL A O 1
ATOM 668 N N . VAL A 1 87 ? -1.444 -3.573 11.391 1.00 88.44 87 VAL A N 1
ATOM 669 C CA . VAL A 1 87 ? -0.669 -2.764 10.437 1.00 88.44 87 VAL A CA 1
ATOM 670 C C . VAL A 1 87 ? 0.566 -3.514 9.943 1.00 88.44 87 VAL A C 1
ATOM 672 O O . VAL A 1 87 ? 0.816 -3.535 8.738 1.00 88.44 87 VAL A O 1
ATOM 675 N N . LEU A 1 88 ? 1.315 -4.154 10.846 1.00 89.31 88 LEU A N 1
ATOM 676 C CA . LEU A 1 88 ? 2.508 -4.925 10.495 1.00 89.31 88 LEU A CA 1
ATOM 677 C C . LEU A 1 88 ? 2.171 -6.125 9.611 1.00 89.31 88 LEU A C 1
ATOM 679 O O . LEU A 1 88 ? 2.843 -6.330 8.607 1.00 89.31 88 LEU A O 1
ATOM 683 N N . PHE A 1 89 ? 1.127 -6.879 9.953 1.00 92.62 89 PHE A N 1
ATOM 684 C CA . PHE A 1 89 ? 0.713 -8.057 9.193 1.00 92.62 89 PHE A CA 1
ATOM 685 C C . PHE A 1 89 ? 0.226 -7.700 7.785 1.00 92.62 89 PHE A C 1
ATOM 687 O O . PHE A 1 89 ? 0.664 -8.286 6.800 1.00 92.62 89 PHE A O 1
ATOM 694 N N . CYS A 1 90 ? -0.644 -6.699 7.657 1.00 91.19 90 CYS A N 1
ATOM 695 C CA . CYS A 1 90 ? -1.146 -6.297 6.347 1.00 91.19 90 CYS A CA 1
ATOM 696 C C . CYS A 1 90 ? -0.044 -5.672 5.474 1.00 91.19 90 CYS A C 1
ATOM 698 O O . CYS A 1 90 ? -0.004 -5.911 4.266 1.00 91.19 90 CYS A O 1
ATOM 700 N N . SER A 1 91 ? 0.877 -4.910 6.073 1.00 90.25 91 SER A N 1
ATOM 701 C CA . SER A 1 91 ? 1.994 -4.301 5.339 1.00 90.25 91 SER A CA 1
ATOM 702 C C . SER A 1 91 ? 3.062 -5.320 4.944 1.00 90.25 91 SER A C 1
ATOM 704 O O . SER A 1 91 ? 3.629 -5.201 3.861 1.00 90.25 91 SER A O 1
ATOM 706 N N . SER A 1 92 ? 3.326 -6.341 5.767 1.00 93.25 92 SER A N 1
ATOM 707 C CA . SER A 1 92 ? 4.293 -7.388 5.421 1.00 93.25 92 SER A CA 1
ATOM 708 C C . SER A 1 92 ? 3.838 -8.208 4.216 1.00 93.25 92 SER A C 1
ATOM 710 O O . SER A 1 92 ? 4.660 -8.503 3.354 1.00 93.25 92 SER A O 1
ATOM 712 N N . ILE A 1 93 ? 2.538 -8.495 4.091 1.00 93.81 93 ILE A N 1
ATOM 713 C CA . ILE A 1 93 ? 1.982 -9.167 2.907 1.00 93.81 93 ILE A CA 1
ATOM 714 C C . ILE A 1 93 ? 2.226 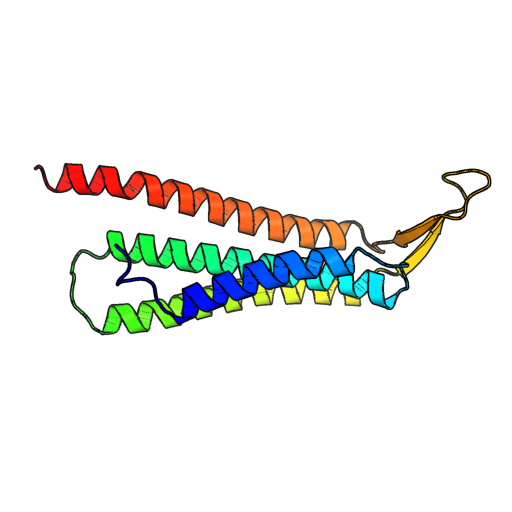-8.332 1.643 1.00 93.81 93 ILE A C 1
ATOM 716 O O . ILE A 1 93 ? 2.728 -8.866 0.656 1.00 93.81 93 ILE A O 1
ATOM 720 N N . GLN A 1 94 ? 1.952 -7.022 1.678 1.00 93.19 94 GLN A N 1
ATOM 721 C CA . GLN A 1 94 ? 2.227 -6.132 0.541 1.00 93.19 94 GLN A CA 1
ATOM 722 C C . GLN A 1 94 ? 3.712 -6.147 0.157 1.00 93.19 94 GLN A C 1
ATOM 724 O O . GLN A 1 94 ? 4.037 -6.197 -1.027 1.00 93.19 94 GLN A O 1
ATOM 729 N N . ILE A 1 95 ? 4.610 -6.116 1.148 1.00 91.94 95 ILE A N 1
ATOM 730 C CA . ILE A 1 95 ? 6.059 -6.171 0.918 1.00 91.94 95 ILE A CA 1
ATOM 731 C C . ILE A 1 95 ? 6.442 -7.488 0.240 1.00 91.94 95 ILE A C 1
ATOM 733 O O . ILE A 1 95 ? 7.193 -7.459 -0.729 1.00 91.94 95 ILE A O 1
ATOM 737 N N . ILE A 1 96 ? 5.909 -8.624 0.698 1.00 94.25 96 ILE A N 1
ATOM 738 C CA . ILE A 1 96 ? 6.182 -9.936 0.094 1.00 94.25 96 ILE A CA 1
ATOM 739 C C . ILE A 1 96 ? 5.729 -9.957 -1.369 1.00 94.25 96 ILE A C 1
ATOM 741 O O . ILE A 1 96 ? 6.524 -10.320 -2.230 1.00 94.25 96 ILE A O 1
ATOM 745 N N . ILE A 1 97 ? 4.507 -9.499 -1.665 1.00 92.94 97 ILE A N 1
ATOM 746 C CA . ILE A 1 97 ? 3.984 -9.435 -3.041 1.00 92.94 97 ILE A CA 1
ATOM 747 C C . ILE A 1 97 ? 4.905 -8.584 -3.928 1.00 92.94 97 ILE A C 1
ATOM 749 O O . ILE A 1 97 ? 5.301 -9.022 -5.009 1.00 92.94 97 ILE A O 1
ATOM 753 N N . CYS A 1 98 ? 5.298 -7.396 -3.457 1.00 90.81 98 CYS A N 1
ATOM 754 C CA . CYS A 1 98 ? 6.211 -6.521 -4.190 1.00 90.81 98 CYS A CA 1
ATOM 755 C C . CYS A 1 98 ? 7.582 -7.179 -4.419 1.00 90.81 98 CYS A C 1
ATOM 757 O O . CYS A 1 98 ? 8.099 -7.132 -5.531 1.00 90.81 98 CYS A O 1
ATOM 759 N N . MET A 1 99 ? 8.166 -7.815 -3.399 1.00 91.25 99 MET A N 1
ATOM 760 C CA . MET A 1 99 ? 9.473 -8.475 -3.507 1.00 91.25 99 MET A CA 1
ATOM 761 C C . MET A 1 99 ? 9.441 -9.659 -4.475 1.00 91.25 99 MET A C 1
ATOM 763 O O . MET A 1 99 ? 10.355 -9.809 -5.283 1.00 91.25 99 MET A O 1
ATOM 767 N N . THR A 1 100 ? 8.387 -10.477 -4.432 1.00 91.62 100 THR A N 1
ATOM 768 C CA . THR A 1 100 ? 8.206 -11.591 -5.371 1.00 91.62 100 THR A CA 1
ATOM 769 C C . THR A 1 100 ? 8.083 -11.086 -6.804 1.00 91.62 100 THR A C 1
ATOM 771 O O . THR A 1 100 ? 8.711 -11.644 -7.700 1.00 91.62 100 THR A O 1
ATOM 774 N N . TRP A 1 101 ? 7.333 -10.007 -7.032 1.00 90.69 101 TRP A N 1
ATOM 775 C CA . TRP A 1 101 ? 7.210 -9.428 -8.366 1.00 90.69 101 TRP A CA 1
ATOM 776 C C . TRP A 1 101 ? 8.551 -8.891 -8.887 1.00 90.69 101 TRP A C 1
ATOM 778 O O . TRP A 1 101 ? 8.947 -9.241 -9.998 1.00 90.69 101 TRP A O 1
ATOM 788 N N . LEU A 1 102 ? 9.301 -8.147 -8.066 1.00 86.81 102 LEU A N 1
ATOM 789 C CA . LEU A 1 102 ? 10.632 -7.647 -8.435 1.00 86.81 102 LEU A CA 1
ATOM 790 C C . LEU A 1 102 ? 11.639 -8.763 -8.717 1.00 86.81 102 LEU A C 1
ATOM 792 O O . LEU A 1 102 ? 12.493 -8.601 -9.581 1.00 86.81 102 LEU A O 1
ATOM 796 N N . ALA A 1 103 ? 11.554 -9.881 -7.994 1.00 88.00 103 ALA A N 1
ATOM 797 C CA . ALA A 1 103 ? 12.451 -11.015 -8.192 1.00 88.00 103 ALA A CA 1
ATOM 798 C C . ALA A 1 103 ? 12.186 -11.755 -9.513 1.00 88.00 103 ALA A C 1
ATOM 800 O O . ALA A 1 103 ? 13.120 -12.282 -10.110 1.00 88.00 103 ALA A O 1
ATOM 801 N N . ILE A 1 104 ? 10.926 -11.812 -9.959 1.00 88.06 104 ILE A N 1
ATOM 802 C CA . ILE A 1 104 ? 10.534 -12.538 -11.176 1.00 88.06 104 ILE A CA 1
ATOM 803 C C . ILE A 1 104 ? 10.679 -11.651 -12.415 1.00 88.06 104 ILE A C 1
ATOM 805 O O . ILE A 1 104 ? 11.211 -12.082 -13.437 1.00 88.06 104 ILE A O 1
ATOM 809 N N . SER A 1 105 ? 10.153 -10.429 -12.366 1.00 86.31 105 SER A N 1
ATOM 810 C CA . SER A 1 105 ? 10.107 -9.521 -13.517 1.00 86.31 105 SER A CA 1
ATOM 811 C C . SER A 1 105 ? 10.029 -8.078 -13.023 1.00 86.31 105 SER A C 1
ATOM 813 O O . SER A 1 105 ? 8.925 -7.548 -12.861 1.00 86.31 105 SER A O 1
ATOM 815 N N . PRO A 1 106 ? 11.179 -7.448 -12.733 1.00 84.38 106 PRO A N 1
ATOM 816 C CA . PRO A 1 106 ? 11.195 -6.077 -12.258 1.00 84.38 106 PRO A CA 1
ATOM 817 C C . PRO A 1 106 ? 10.773 -5.109 -13.380 1.00 84.38 106 PRO A C 1
ATOM 819 O O . PRO A 1 106 ? 11.102 -5.348 -14.544 1.00 84.38 106 PRO A O 1
ATOM 822 N N . PRO A 1 107 ? 10.065 -4.014 -13.054 1.00 84.31 107 PRO A N 1
ATOM 823 C CA . PRO A 1 107 ? 9.655 -3.025 -14.042 1.00 84.31 107 PRO A CA 1
ATOM 824 C C . PRO A 1 107 ? 10.866 -2.249 -14.570 1.00 84.31 107 PRO A C 1
ATOM 826 O O . PRO A 1 107 ? 11.777 -1.909 -13.809 1.00 84.31 107 PRO A O 1
ATOM 829 N N . PHE A 1 108 ? 10.856 -1.944 -15.864 1.00 80.19 108 PHE A N 1
ATOM 830 C CA . PHE A 1 108 ? 11.962 -1.311 -16.585 1.00 80.19 108 PHE A CA 1
ATOM 831 C C . PHE A 1 108 ? 11.465 -0.155 -17.458 1.00 80.19 108 PHE A C 1
ATOM 833 O O . PHE A 1 108 ? 10.275 -0.029 -17.752 1.00 80.19 108 PHE A O 1
ATOM 840 N N . GLN A 1 109 ? 12.376 0.726 -17.846 1.00 81.19 109 GLN A N 1
ATOM 841 C CA . GLN A 1 109 ? 12.105 1.834 -18.747 1.00 81.19 109 GLN A CA 1
ATOM 842 C C . GLN A 1 109 ? 11.958 1.311 -20.180 1.00 81.19 109 GLN A C 1
ATOM 844 O O . GLN A 1 109 ? 12.853 0.661 -20.716 1.00 81.19 109 GLN A O 1
ATOM 849 N N . GLU A 1 110 ? 10.854 1.660 -20.830 1.00 80.06 110 GLU A N 1
ATOM 850 C CA . GLU A 1 110 ? 10.597 1.360 -22.234 1.00 80.06 110 GLU A CA 1
ATOM 851 C C . GLU A 1 110 ? 10.460 2.657 -23.041 1.00 80.06 110 GLU A C 1
ATOM 853 O O . GLU A 1 110 ? 9.861 3.644 -22.600 1.00 80.06 110 GLU A O 1
ATOM 858 N N . LEU A 1 111 ? 11.067 2.660 -24.228 1.00 76.19 111 LEU A N 1
ATOM 859 C CA . LEU A 1 111 ? 10.997 3.747 -25.200 1.00 76.19 111 LEU A CA 1
ATOM 860 C C . LEU A 1 111 ? 9.965 3.369 -26.257 1.00 76.19 111 LEU A C 1
ATOM 862 O O . LEU A 1 111 ? 10.248 2.571 -27.148 1.00 76.19 111 LEU A O 1
ATOM 866 N N . ASP A 1 112 ? 8.779 3.951 -26.161 1.00 75.31 112 ASP A N 1
ATOM 867 C CA . ASP A 1 112 ? 7.715 3.717 -27.122 1.00 75.31 112 ASP A CA 1
ATOM 868 C C . ASP A 1 112 ? 7.800 4.728 -28.266 1.00 75.31 112 ASP A C 1
ATOM 870 O O . ASP A 1 112 ? 7.617 5.939 -28.097 1.00 75.31 112 ASP A O 1
ATOM 874 N N . ILE A 1 113 ? 8.133 4.198 -29.439 1.00 72.88 113 ILE A N 1
ATOM 875 C CA . ILE A 1 113 ? 8.230 4.917 -30.712 1.00 72.88 113 ILE A CA 1
ATOM 876 C C . ILE A 1 113 ? 7.075 4.573 -31.662 1.00 72.88 113 ILE A C 1
ATOM 878 O O . ILE A 1 113 ? 6.988 5.142 -32.749 1.00 72.88 113 ILE A O 1
ATOM 882 N N . HIS A 1 114 ? 6.207 3.634 -31.277 1.00 66.56 114 HIS A N 1
ATOM 883 C CA . HIS A 1 114 ? 5.166 3.077 -32.139 1.00 66.56 114 HIS A CA 1
ATOM 884 C C . HIS A 1 114 ? 3.801 3.722 -31.907 1.00 66.56 114 HIS A C 1
ATOM 886 O O . HIS A 1 114 ? 3.017 3.825 -32.850 1.00 66.56 114 HIS A O 1
ATOM 892 N N . THR A 1 115 ? 3.523 4.189 -30.689 1.00 66.38 115 THR A N 1
ATOM 893 C CA . THR A 1 115 ? 2.202 4.733 -30.334 1.00 66.38 115 THR A CA 1
ATOM 894 C C . THR A 1 115 ? 1.915 6.101 -30.965 1.00 66.38 115 THR A C 1
ATOM 896 O O . THR A 1 115 ? 0.765 6.392 -31.290 1.00 66.38 115 THR A O 1
ATOM 899 N N . SER A 1 116 ? 2.944 6.919 -31.218 1.00 61.94 116 SER A N 1
ATOM 900 C CA . SER A 1 116 ? 2.793 8.245 -31.835 1.00 61.94 116 SER A CA 1
ATOM 901 C C . SER A 1 116 ? 3.928 8.535 -32.831 1.00 61.94 116 SER A C 1
ATOM 903 O O . SER A 1 116 ? 5.065 8.770 -32.408 1.00 61.94 116 SER A O 1
ATOM 905 N N . PRO A 1 117 ? 3.663 8.556 -34.153 1.00 65.50 117 PRO A N 1
ATOM 906 C CA . PRO A 1 117 ? 4.695 8.817 -35.152 1.00 65.50 117 PRO A CA 1
ATOM 907 C C . PRO A 1 117 ? 5.264 10.234 -34.982 1.00 65.50 117 PRO A C 1
ATOM 909 O O . PRO A 1 117 ? 4.542 11.223 -35.077 1.00 65.50 117 PRO A O 1
ATOM 912 N N . GLY A 1 118 ? 6.571 10.325 -34.720 1.00 67.94 118 GLY A N 1
ATOM 913 C CA . GLY A 1 118 ? 7.290 11.590 -34.520 1.00 67.94 118 GLY A CA 1
ATOM 914 C C . GLY A 1 118 ? 7.513 12.005 -33.060 1.00 67.94 118 GLY A C 1
ATOM 915 O O . GLY A 1 118 ? 8.185 13.009 -32.826 1.00 67.94 118 GLY A O 1
ATOM 916 N N . THR A 1 119 ? 7.025 11.244 -32.073 1.00 69.88 119 THR A N 1
ATOM 917 C CA . THR A 1 119 ? 7.277 11.511 -30.644 1.00 69.88 119 THR A CA 1
ATOM 918 C C . THR A 1 119 ? 7.735 10.253 -29.913 1.00 69.88 119 THR A C 1
ATOM 920 O O . THR A 1 119 ? 7.056 9.235 -29.959 1.00 69.88 119 THR A O 1
ATOM 923 N N . ILE A 1 120 ? 8.858 10.338 -29.198 1.00 73.88 120 ILE A N 1
ATOM 924 C CA . ILE A 1 120 ? 9.371 9.252 -28.351 1.00 73.88 120 ILE A CA 1
ATOM 925 C C . ILE A 1 120 ? 8.731 9.385 -26.966 1.00 73.88 120 ILE A C 1
ATOM 927 O O . ILE A 1 120 ? 9.010 10.354 -26.251 1.00 73.88 120 ILE A O 1
ATOM 931 N N . ILE A 1 121 ? 7.884 8.431 -26.580 1.00 78.06 121 ILE A N 1
ATOM 932 C CA . ILE A 1 121 ? 7.263 8.390 -25.252 1.00 78.06 121 ILE A CA 1
ATOM 933 C C . ILE A 1 121 ? 8.117 7.491 -24.358 1.00 78.06 121 ILE A C 1
ATOM 935 O O . ILE A 1 121 ? 8.308 6.313 -24.638 1.00 78.06 121 ILE A O 1
ATOM 939 N N . ILE A 1 122 ? 8.652 8.052 -23.273 1.00 76.81 122 ILE A N 1
ATOM 940 C CA . ILE A 1 122 ? 9.377 7.270 -22.267 1.00 76.81 122 ILE A CA 1
ATOM 941 C C . ILE A 1 122 ? 8.362 6.835 -21.214 1.00 76.81 122 ILE A C 1
ATOM 943 O O . ILE A 1 122 ? 7.785 7.689 -20.535 1.00 76.81 122 ILE A O 1
ATOM 947 N N . GLN A 1 123 ? 8.153 5.532 -21.075 1.00 80.75 123 GLN A N 1
ATOM 948 C CA . GLN A 1 123 ? 7.211 4.953 -20.120 1.00 80.75 123 GLN A CA 1
ATOM 949 C C . GLN A 1 123 ? 7.864 3.846 -19.291 1.00 80.75 123 GLN A C 1
ATOM 951 O O . GLN A 1 123 ? 8.955 3.374 -19.601 1.00 80.75 123 GLN A O 1
ATOM 956 N N . CYS A 1 124 ? 7.222 3.479 -18.186 1.00 81.50 124 CYS A N 1
ATOM 957 C CA . CYS A 1 124 ? 7.648 2.347 -17.373 1.00 81.50 124 CYS A CA 1
ATOM 958 C C . CYS A 1 124 ? 6.838 1.126 -17.796 1.00 81.50 124 CYS A C 1
ATOM 960 O O . CYS A 1 124 ? 5.624 1.129 -17.610 1.00 81.50 124 CYS A O 1
ATOM 962 N N . ASN A 1 125 ? 7.497 0.100 -18.321 1.00 84.12 125 ASN A N 1
ATOM 963 C CA . ASN A 1 125 ? 6.874 -1.197 -18.523 1.00 84.12 125 ASN A CA 1
ATOM 964 C C . ASN A 1 125 ? 6.863 -1.948 -17.187 1.00 84.12 125 ASN A C 1
ATOM 966 O O . ASN A 1 125 ? 7.871 -2.004 -16.477 1.00 84.12 125 ASN A O 1
ATOM 970 N N . GLU A 1 126 ? 5.720 -2.525 -16.827 1.00 81.12 126 GLU A N 1
ATOM 971 C CA . GLU A 1 126 ? 5.563 -3.268 -15.577 1.00 81.12 126 GLU A CA 1
ATOM 972 C C . GLU A 1 126 ? 6.327 -4.606 -15.563 1.00 81.12 126 GLU A C 1
ATOM 974 O O . GLU A 1 126 ? 6.495 -5.216 -14.505 1.00 81.12 126 GLU A O 1
ATOM 979 N N . GLY A 1 127 ? 6.776 -5.092 -16.721 1.00 85.00 127 GLY A N 1
ATOM 980 C CA . GLY A 1 127 ? 7.464 -6.367 -16.920 1.00 85.00 127 GLY A CA 1
ATOM 981 C C . GLY A 1 127 ? 6.539 -7.581 -16.802 1.00 85.00 127 GLY A C 1
ATOM 982 O O . GLY A 1 127 ? 6.533 -8.447 -17.672 1.00 85.00 127 GLY A O 1
ATOM 983 N N . SER A 1 128 ? 5.715 -7.636 -15.751 1.00 87.56 128 SER A N 1
ATOM 984 C CA . SER A 1 128 ? 4.705 -8.675 -15.539 1.00 87.56 128 SER A CA 1
ATOM 985 C C . SER A 1 128 ? 3.357 -8.075 -15.156 1.00 87.56 128 SER A C 1
ATOM 987 O O . SER A 1 128 ? 3.171 -7.572 -14.046 1.00 87.56 128 SER A O 1
ATOM 989 N N . ALA A 1 129 ? 2.381 -8.220 -16.057 1.00 88.38 129 ALA A N 1
ATOM 990 C CA . ALA A 1 129 ? 1.000 -7.815 -15.813 1.00 88.38 129 ALA A CA 1
ATOM 991 C C . ALA A 1 129 ? 0.404 -8.531 -14.589 1.00 88.38 129 ALA A C 1
ATOM 993 O O . ALA A 1 129 ? -0.294 -7.922 -13.784 1.00 88.38 129 ALA A O 1
ATOM 994 N N . ILE A 1 130 ? 0.720 -9.818 -14.403 1.00 90.12 130 ILE A N 1
ATOM 995 C CA . ILE A 1 130 ? 0.236 -10.606 -13.259 1.00 90.12 130 ILE A CA 1
ATOM 996 C C . ILE A 1 130 ? 0.773 -10.022 -11.946 1.00 90.12 130 ILE A C 1
ATOM 998 O O . ILE A 1 130 ? 0.011 -9.849 -10.994 1.00 90.12 130 ILE A O 1
ATOM 1002 N N . GLY A 1 131 ? 2.064 -9.679 -11.901 1.00 88.44 131 GLY A N 1
ATOM 1003 C CA . GLY A 1 131 ? 2.679 -9.037 -10.740 1.00 88.44 131 GLY A CA 1
ATOM 1004 C C . GLY A 1 131 ? 2.022 -7.696 -10.421 1.00 88.44 131 GLY A C 1
ATOM 1005 O O . GLY A 1 131 ? 1.582 -7.476 -9.290 1.00 88.44 131 GLY A O 1
ATOM 1006 N N . PHE A 1 132 ? 1.837 -6.854 -11.434 1.00 87.44 132 PHE A N 1
ATOM 1007 C CA . PHE A 1 132 ? 1.160 -5.567 -11.290 1.00 87.44 132 PHE A CA 1
ATOM 1008 C C . PHE A 1 132 ? -0.279 -5.699 -10.76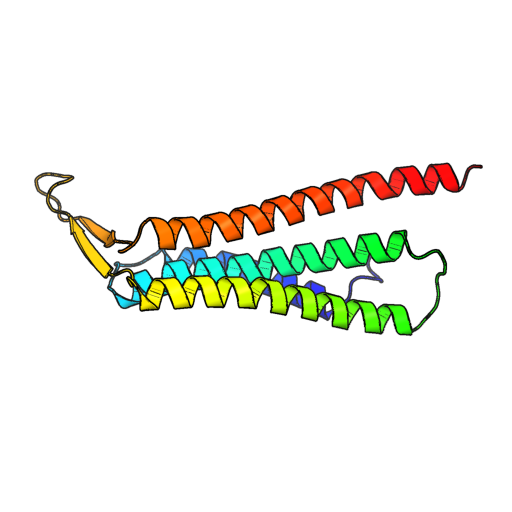4 1.00 87.44 132 PHE A C 1
ATOM 1010 O O . PHE A 1 132 ? -0.645 -5.072 -9.763 1.00 87.44 132 PHE A O 1
ATOM 1017 N N . TYR A 1 133 ? -1.089 -6.573 -11.370 1.00 91.00 133 TYR A N 1
ATOM 1018 C CA . TYR A 1 133 ? -2.461 -6.817 -10.925 1.00 91.00 133 TYR A CA 1
ATOM 1019 C C . TYR A 1 133 ? -2.530 -7.457 -9.540 1.00 91.00 133 TYR A C 1
ATOM 1021 O O . TYR A 1 133 ? -3.485 -7.196 -8.814 1.00 91.00 133 TYR A O 1
ATOM 1029 N N . SER A 1 134 ? -1.532 -8.240 -9.126 1.00 92.06 134 SER A N 1
ATOM 1030 C CA . SER A 1 134 ? -1.497 -8.798 -7.769 1.00 92.06 134 SER A CA 1
ATOM 1031 C C . SER A 1 134 ? -1.331 -7.710 -6.698 1.00 92.06 134 SER A C 1
ATOM 1033 O O . SER A 1 134 ? -2.037 -7.727 -5.688 1.00 92.06 134 SER A O 1
ATOM 1035 N N . VAL A 1 135 ? -0.476 -6.709 -6.948 1.00 91.75 135 VAL A N 1
ATOM 1036 C CA . VAL A 1 135 ? -0.285 -5.548 -6.062 1.00 91.75 135 VAL A CA 1
ATOM 1037 C C . VAL A 1 135 ? -1.573 -4.729 -5.996 1.00 91.75 135 VAL A C 1
ATOM 1039 O O . VAL A 1 135 ? -2.060 -4.442 -4.901 1.00 91.75 135 VAL A O 1
ATOM 1042 N N . ILE A 1 136 ? -2.155 -4.381 -7.148 1.00 90.81 136 ILE A N 1
ATOM 1043 C CA . ILE A 1 136 ? -3.402 -3.602 -7.204 1.00 90.81 136 ILE A CA 1
ATOM 1044 C C . ILE A 1 136 ? -4.566 -4.369 -6.579 1.00 90.81 136 ILE A C 1
ATOM 1046 O O . ILE A 1 136 ? -5.344 -3.794 -5.820 1.00 90.81 136 ILE A O 1
ATOM 1050 N N . GLY A 1 137 ? -4.670 -5.667 -6.852 1.00 93.88 137 GLY A N 1
ATOM 1051 C CA . GLY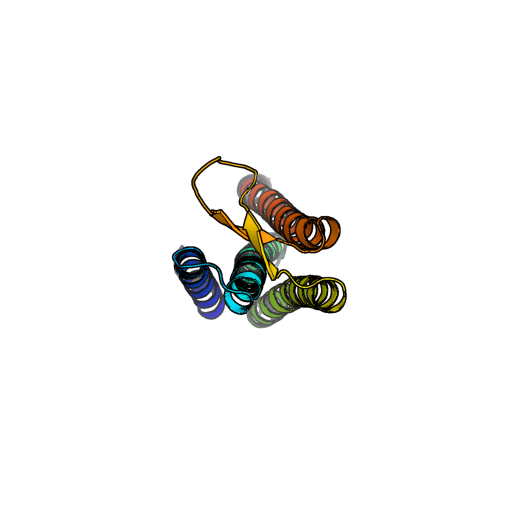 A 1 137 ? -5.707 -6.536 -6.311 1.00 93.88 137 GLY A CA 1
ATOM 1052 C C . GLY A 1 137 ? -5.666 -6.591 -4.787 1.00 93.88 137 GLY A C 1
ATOM 1053 O O . GLY A 1 137 ? -6.701 -6.431 -4.141 1.00 93.88 137 GLY A O 1
ATOM 1054 N N . TYR A 1 138 ? -4.477 -6.733 -4.196 1.00 93.94 138 TYR A N 1
ATOM 1055 C CA . TYR A 1 138 ? -4.329 -6.725 -2.741 1.00 93.94 138 TYR A CA 1
ATOM 1056 C C . TYR A 1 138 ? -4.664 -5.356 -2.127 1.00 93.94 138 TYR A C 1
ATOM 1058 O O . TYR A 1 138 ? -5.381 -5.297 -1.125 1.00 93.94 138 TYR A O 1
ATOM 1066 N N . MET A 1 139 ? -4.249 -4.251 -2.759 1.00 91.62 139 MET A N 1
ATOM 1067 C CA . MET A 1 139 ? -4.669 -2.902 -2.351 1.00 91.62 139 MET A CA 1
ATOM 1068 C C . MET A 1 139 ? -6.197 -2.738 -2.402 1.00 91.62 139 MET A C 1
ATOM 1070 O O . MET A 1 139 ? -6.803 -2.240 -1.450 1.00 91.62 139 MET A O 1
ATOM 1074 N N . GLY A 1 140 ? -6.833 -3.194 -3.483 1.00 92.50 140 GLY A N 1
ATOM 1075 C CA . GLY A 1 140 ? -8.285 -3.166 -3.650 1.00 92.50 140 GLY A CA 1
ATOM 1076 C C . GLY A 1 140 ? -9.012 -3.989 -2.585 1.00 92.50 140 GLY A C 1
ATOM 1077 O O . GLY A 1 140 ? -9.987 -3.517 -2.001 1.00 92.50 140 GLY A O 1
ATOM 1078 N N . LEU A 1 141 ? -8.501 -5.178 -2.261 1.00 94.56 141 LEU A N 1
ATOM 1079 C CA . LEU A 1 141 ? -9.043 -6.037 -1.208 1.00 94.56 141 LEU A CA 1
ATOM 1080 C C . LEU A 1 141 ? -8.937 -5.380 0.174 1.00 94.56 141 LEU A C 1
ATOM 1082 O O . LEU A 1 141 ? -9.926 -5.324 0.907 1.00 94.56 141 LEU A O 1
ATOM 1086 N N . LEU A 1 142 ? -7.771 -4.825 0.515 1.00 90.75 142 LEU A N 1
ATOM 1087 C CA . LEU A 1 142 ? -7.568 -4.053 1.746 1.00 90.75 142 LEU A CA 1
ATOM 1088 C C . LEU A 1 142 ? -8.563 -2.892 1.859 1.00 90.75 142 LEU A C 1
ATOM 1090 O O . LEU A 1 142 ? -9.151 -2.673 2.925 1.00 90.75 142 LEU A O 1
ATOM 1094 N N . ALA A 1 143 ? -8.765 -2.157 0.764 1.00 89.88 143 ALA A N 1
ATOM 1095 C CA . ALA A 1 143 ? -9.699 -1.040 0.709 1.00 89.88 143 ALA A CA 1
ATOM 1096 C C . ALA A 1 143 ? -11.152 -1.503 0.893 1.00 89.88 143 ALA A C 1
ATOM 1098 O O . ALA A 1 143 ? -11.876 -0.921 1.703 1.00 89.88 143 ALA A O 1
ATOM 1099 N N . ALA A 1 144 ? -11.562 -2.578 0.215 1.00 91.75 144 ALA A N 1
ATOM 1100 C CA . ALA A 1 144 ? -12.905 -3.141 0.322 1.00 91.75 144 ALA A CA 1
ATOM 1101 C C . ALA A 1 144 ? -13.216 -3.618 1.749 1.00 91.75 144 ALA A C 1
ATOM 1103 O O . ALA A 1 144 ? -14.239 -3.237 2.319 1.00 91.75 144 ALA A O 1
ATOM 1104 N N . VAL A 1 145 ? -12.307 -4.378 2.369 1.00 90.69 145 VAL A N 1
ATOM 1105 C CA . VAL A 1 145 ? -12.454 -4.843 3.760 1.00 90.69 145 VAL A CA 1
ATOM 1106 C C . VAL A 1 145 ? -12.563 -3.659 4.722 1.00 90.69 145 VAL A C 1
ATOM 1108 O O . VAL A 1 145 ? -13.427 -3.640 5.604 1.00 90.69 145 VAL A O 1
ATOM 1111 N N . SER A 1 146 ? -11.728 -2.637 4.529 1.00 87.81 146 SER A N 1
ATOM 1112 C CA . SER A 1 146 ? -11.761 -1.418 5.343 1.00 87.81 146 SER A CA 1
ATOM 1113 C C . SER A 1 146 ? -13.07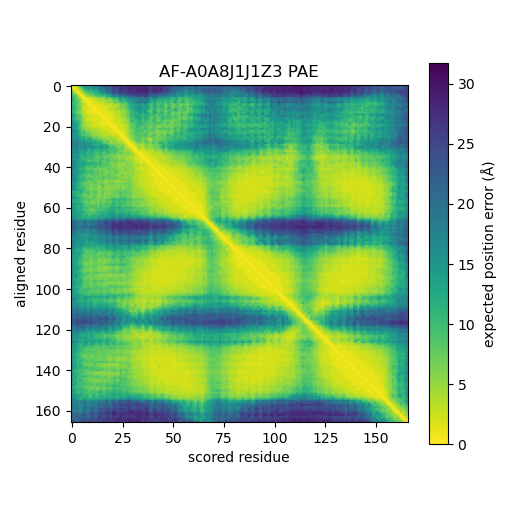7 -0.658 5.192 1.00 87.81 146 SER A C 1
ATOM 1115 O O . SER A 1 146 ? -13.623 -0.184 6.189 1.00 87.81 146 SER A O 1
ATOM 1117 N N . PHE A 1 147 ? -13.610 -0.573 3.972 1.00 85.19 147 PHE A N 1
ATOM 1118 C CA . PHE A 1 147 ? -14.893 0.065 3.690 1.00 85.19 147 PHE A CA 1
ATOM 1119 C C . PHE A 1 147 ? -16.060 -0.682 4.347 1.00 85.19 147 PHE A C 1
ATOM 1121 O O . PHE A 1 147 ? -16.857 -0.062 5.052 1.00 85.19 147 PHE A O 1
ATOM 1128 N N . VAL A 1 148 ? -16.126 -2.009 4.194 1.00 87.62 148 VAL A N 1
ATOM 1129 C CA . VAL A 1 148 ? -17.171 -2.848 4.808 1.00 87.62 148 VAL A CA 1
ATOM 1130 C C . VAL A 1 148 ? -17.164 -2.703 6.330 1.00 87.62 148 VAL A C 1
ATOM 1132 O O . VAL A 1 148 ? -18.208 -2.475 6.939 1.00 87.62 148 VAL A O 1
ATOM 1135 N N . LEU A 1 149 ? -15.991 -2.765 6.963 1.00 83.50 149 LEU A N 1
ATOM 1136 C CA . LEU A 1 149 ? -15.888 -2.593 8.413 1.00 83.50 149 LEU A CA 1
ATOM 1137 C C . LEU A 1 149 ? -16.246 -1.175 8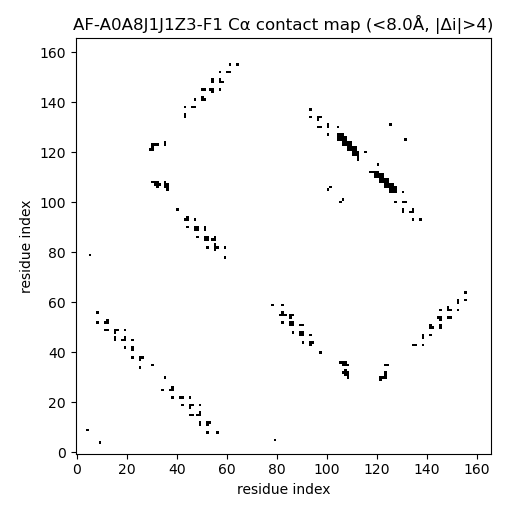.862 1.00 83.50 149 LEU A C 1
ATOM 1139 O O . LEU A 1 149 ? -16.866 -1.014 9.911 1.00 83.50 149 LEU A O 1
ATOM 1143 N N . ALA A 1 150 ? -15.882 -0.149 8.088 1.00 82.12 150 ALA A N 1
ATOM 1144 C CA . ALA A 1 150 ? -16.259 1.230 8.391 1.00 82.12 150 ALA A CA 1
ATOM 1145 C C . ALA A 1 150 ? -17.779 1.436 8.299 1.00 82.12 150 ALA A C 1
ATOM 1147 O O . ALA A 1 150 ? -18.350 2.158 9.119 1.00 82.12 150 ALA A O 1
ATOM 1148 N N . PHE A 1 151 ? -18.434 0.778 7.341 1.00 81.88 151 PHE A N 1
ATOM 1149 C CA . PHE A 1 151 ? -19.888 0.766 7.219 1.00 81.88 151 PHE A CA 1
ATOM 1150 C C . PHE A 1 151 ? -20.544 0.066 8.418 1.00 81.88 151 PHE A C 1
ATOM 1152 O O . PHE A 1 151 ? -21.383 0.665 9.085 1.00 81.88 151 PHE A O 1
ATOM 1159 N N . LEU A 1 152 ? -20.086 -1.138 8.779 1.00 79.56 152 LEU A N 1
ATOM 1160 C CA . LEU A 1 152 ? -20.581 -1.862 9.960 1.00 79.56 152 LEU A CA 1
ATOM 1161 C C . LEU A 1 152 ? -20.400 -1.053 11.254 1.00 79.56 152 LEU A C 1
ATOM 1163 O O . LEU A 1 152 ? -21.302 -1.001 12.089 1.00 79.56 152 LEU A O 1
ATOM 1167 N N . ALA A 1 153 ? -19.263 -0.369 11.410 1.00 73.00 153 ALA A N 1
ATOM 1168 C CA . ALA A 1 153 ? -19.001 0.496 12.558 1.00 73.00 153 ALA A CA 1
ATOM 1169 C C . ALA A 1 153 ? -19.973 1.684 12.658 1.00 73.00 153 ALA A C 1
ATOM 1171 O O . ALA A 1 153 ? -20.234 2.145 13.768 1.00 73.00 153 ALA A O 1
ATOM 1172 N N . ARG A 1 154 ? -20.511 2.175 11.532 1.00 74.12 154 ARG A N 1
ATOM 1173 C CA . ARG A 1 154 ? -21.556 3.214 11.505 1.00 74.12 154 ARG A CA 1
ATOM 1174 C C . ARG A 1 154 ? -22.950 2.683 11.814 1.00 74.12 154 ARG A C 1
ATOM 1176 O O . ARG A 1 154 ? -23.734 3.444 12.357 1.00 74.12 154 ARG A O 1
ATOM 1183 N N . SER A 1 155 ? -23.253 1.423 11.511 1.00 69.88 155 SER A N 1
ATOM 1184 C CA . SER A 1 155 ? -24.552 0.812 11.837 1.00 69.88 155 SER A CA 1
ATOM 1185 C C . SER A 1 155 ? -24.656 0.352 13.301 1.00 69.88 155 SER A C 1
ATOM 1187 O O . SER A 1 155 ? -25.743 0.295 13.864 1.00 69.88 155 SER A O 1
ATOM 1189 N N . LEU A 1 156 ? -23.527 0.048 13.951 1.00 65.44 156 LEU A N 1
ATOM 1190 C CA . LEU A 1 156 ? -23.471 -0.322 15.373 1.00 65.44 156 LEU A CA 1
ATOM 1191 C C . LEU A 1 156 ? -24.003 0.732 16.381 1.00 65.44 156 LEU A C 1
ATOM 1193 O O . LEU A 1 156 ? -24.664 0.305 17.331 1.00 65.44 156 LEU A O 1
ATOM 1197 N N . PRO A 1 157 ? -23.754 2.057 16.256 1.00 60.66 157 PRO A N 1
ATOM 1198 C CA . PRO A 1 157 ? -24.244 3.054 17.216 1.00 60.66 157 PRO A CA 1
ATOM 1199 C C . PRO A 1 157 ? -25.772 3.106 17.367 1.00 60.66 157 PRO A C 1
ATOM 1201 O O . PRO A 1 157 ? -26.226 3.375 18.477 1.00 60.66 157 PRO A O 1
ATOM 1204 N N . ASP A 1 158 ? -26.552 2.800 16.324 1.00 57.66 158 ASP A N 1
ATOM 1205 C CA . ASP A 1 158 ? -28.022 2.786 16.426 1.00 57.66 158 ASP A CA 1
ATOM 1206 C C . ASP A 1 158 ? -28.528 1.552 17.196 1.00 57.66 158 ASP A C 1
ATOM 1208 O O . ASP A 1 158 ? -29.346 1.682 18.106 1.00 57.66 158 ASP A O 1
ATOM 1212 N N . SER A 1 159 ? -27.948 0.369 16.952 1.00 57.81 159 SER A N 1
ATOM 1213 C CA . SER A 1 159 ? -28.351 -0.881 17.628 1.00 57.81 159 SER A CA 1
ATOM 1214 C C . SER A 1 159 ? -28.107 -0.893 19.148 1.00 57.81 159 SER A C 1
ATOM 1216 O O . SER A 1 159 ? -28.852 -1.517 19.902 1.00 57.81 159 SER A O 1
ATOM 1218 N N . PHE A 1 160 ? -27.074 -0.190 19.631 1.00 54.09 160 PHE A N 1
ATOM 1219 C CA . PHE A 1 160 ? -26.776 -0.098 21.067 1.00 54.09 160 PHE A CA 1
ATOM 1220 C C . PHE A 1 160 ? -27.653 0.925 21.795 1.00 54.09 160 PHE A C 1
ATOM 1222 O O . PHE A 1 160 ? -27.841 0.803 23.007 1.00 54.09 160 PHE A O 1
ATOM 1229 N N . ASN A 1 161 ? -28.177 1.926 21.081 1.00 53.53 161 ASN A N 1
ATOM 1230 C CA . ASN A 1 161 ? -29.173 2.829 21.645 1.00 53.53 161 ASN A CA 1
ATOM 1231 C C . ASN A 1 161 ? -30.500 2.088 21.838 1.00 53.53 161 ASN A C 1
ATOM 1233 O O . ASN A 1 161 ? -31.060 2.182 22.922 1.00 53.53 161 ASN A O 1
ATOM 1237 N N . GLU A 1 162 ? -30.946 1.274 20.876 1.00 50.69 162 GLU A N 1
ATOM 1238 C CA . GLU A 1 162 ? -32.155 0.447 21.045 1.00 50.69 162 GLU A CA 1
ATOM 1239 C C . GLU A 1 162 ? -32.024 -0.566 22.191 1.00 50.69 162 GLU A C 1
ATOM 1241 O O . GLU A 1 162 ? -32.923 -0.667 23.020 1.00 50.69 162 GLU A O 1
ATOM 1246 N N . ALA A 1 163 ? -30.873 -1.234 22.331 1.00 52.38 163 ALA A N 1
ATOM 1247 C CA . ALA A 1 163 ? -30.633 -2.172 23.435 1.00 52.38 163 ALA A CA 1
ATOM 1248 C C . ALA A 1 163 ? -30.560 -1.512 24.830 1.00 52.38 163 ALA A C 1
ATOM 1250 O O . ALA A 1 163 ? -30.556 -2.213 25.839 1.00 52.38 163 ALA A O 1
ATOM 1251 N N . LYS A 1 164 ? -30.473 -0.176 24.905 1.00 41.03 164 LYS A N 1
ATOM 1252 C CA . LYS A 1 164 ? -30.515 0.591 26.161 1.00 41.03 164 LYS A CA 1
ATOM 1253 C C . LYS A 1 164 ? -31.937 1.036 26.538 1.00 41.03 164 LYS A C 1
ATOM 1255 O O . LYS A 1 164 ? -32.145 1.450 27.675 1.00 41.03 164 LYS A O 1
ATOM 1260 N N . TYR A 1 165 ? -32.884 0.974 25.601 1.00 43.12 165 TYR A N 1
ATOM 1261 C CA . TYR A 1 165 ? -34.290 1.347 25.798 1.00 43.12 165 TYR A CA 1
ATOM 1262 C C . TYR A 1 165 ? -35.221 0.140 26.022 1.00 43.12 165 TYR A C 1
ATOM 1264 O O . TYR A 1 165 ? -36.438 0.316 26.010 1.00 43.12 165 TYR A O 1
ATOM 1272 N N . ILE A 1 166 ? -34.664 -1.054 26.256 1.00 41.75 166 ILE A N 1
ATOM 1273 C CA . ILE A 1 166 ? -35.398 -2.243 26.720 1.00 41.75 166 ILE A CA 1
ATOM 1274 C C . ILE A 1 166 ? -35.125 -2.449 28.209 1.00 41.75 166 ILE A C 1
ATOM 1276 O O . ILE A 1 166 ? -33.934 -2.389 28.594 1.00 41.75 166 ILE A O 1
#

Solvent-accessible surface area (backbone atoms only — not comparable to full-atom values): 9167 Å² total; per-residue (Å²): 137,84,90,80,70,58,68,69,57,57,46,52,49,53,51,24,54,52,45,54,59,52,45,58,54,60,70,65,67,86,67,39,42,70,50,38,42,49,40,57,51,51,41,52,51,40,50,36,42,34,47,26,47,53,36,27,52,44,50,48,52,46,51,55,72,69,49,94,69,92,81,62,73,62,58,60,55,50,45,54,54,50,29,53,50,44,24,50,54,53,33,49,52,53,49,50,55,52,51,55,27,49,74,75,38,50,34,36,57,39,80,42,59,78,90,40,88,94,46,80,45,70,41,63,40,58,71,30,70,68,46,54,49,51,55,53,48,51,51,50,49,51,48,51,54,33,50,54,47,50,52,52,55,64,56,48,65,59,58,56,52,55,66,66,75,106